Protein AF-A0A9P8TCY7-F1 (afdb_monomer_lite)

Foldseek 3Di:
DDWADDPPDPDTDDDDDDPDDPDDPDDDDFDDDFDDDFDDWDQDPVRDTDGTCCVVHVVVVVVVVVVSD

Sequence (69 aa):
TYVQPIPDTDRSNIYAYKGDSLSAKVLLTSHVDTVPGDFPYIAKAEGVIYGRGVNDAKGSVASQIIAAE

Organism: NCBI:txid460523

Radius of gyration: 14.66 Å; chains: 1; bounding box: 40×15×32 Å

Secondary structure (DSSP, 8-state):
-EEEEPTTSS-EEEE--SSS-S--SS---------SS----EE-TTS-EESTTIIIIIHHHHHHHHHH-

pLDDT: mean 94.48, std 3.72, range [83.56, 98.12]

InterPro domains:
  IPR001261 ArgE/DapE/ACY1/CPG2/YscS, conserved site [PS00758] (26-35)
  IPR002933 Peptidase M20 [PF01546] (27-68)
  IPR050072 Peptidase M20A family, bacterial cell wall biosynthesis [PTHR43808] (6-69)

Structure (mmCIF, N/CA/C/O backbone):
data_AF-A0A9P8TCY7-F1
#
_entry.id   AF-A0A9P8TCY7-F1
#
loop_
_atom_site.group_PDB
_atom_site.id
_atom_site.type_symbol
_atom_site.label_atom_id
_atom_site.label_alt_id
_atom_site.label_comp_id
_atom_site.label_asym_id
_atom_site.label_entity_id
_atom_site.label_seq_id
_atom_site.pdbx_PDB_ins_code
_atom_si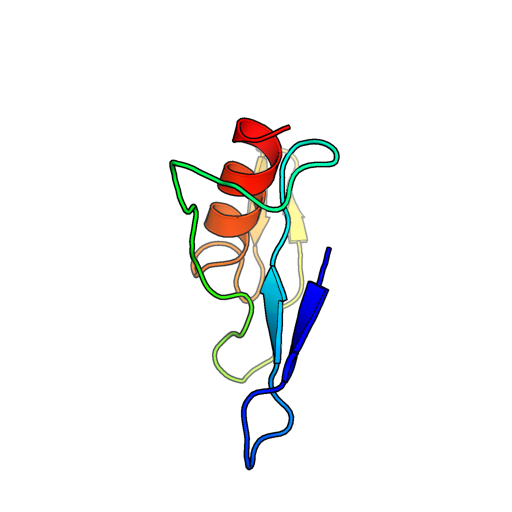te.Cartn_x
_atom_site.Cartn_y
_atom_site.Cartn_z
_atom_site.occupancy
_atom_site.B_iso_or_equiv
_atom_site.auth_seq_id
_atom_site.auth_comp_id
_atom_site.auth_asym_id
_atom_site.auth_atom_id
_atom_site.pdbx_PDB_model_num
ATOM 1 N N . THR A 1 1 ? -9.719 -5.891 8.867 1.00 86.38 1 THR A N 1
ATOM 2 C CA . THR A 1 1 ? -9.424 -5.221 7.583 1.00 86.38 1 THR A CA 1
ATOM 3 C C . THR A 1 1 ? -10.626 -5.316 6.669 1.00 86.38 1 THR A C 1
ATOM 5 O O . THR A 1 1 ? -11.298 -6.337 6.696 1.00 86.38 1 THR A O 1
ATOM 8 N N . TYR A 1 2 ? -10.901 -4.277 5.886 1.00 92.25 2 TYR A N 1
ATOM 9 C CA . TYR A 1 2 ? -11.970 -4.204 4.893 1.00 92.25 2 TYR A CA 1
ATOM 10 C C . TYR A 1 2 ? -11.381 -3.760 3.551 1.00 92.25 2 TYR A C 1
ATOM 12 O O . TYR A 1 2 ? -10.606 -2.806 3.508 1.00 92.25 2 TYR A O 1
ATOM 20 N N . VAL A 1 3 ? -11.730 -4.456 2.470 1.00 95.81 3 VAL A N 1
ATOM 21 C CA . VAL A 1 3 ? -11.312 -4.099 1.110 1.00 95.81 3 VAL A CA 1
ATOM 22 C C . VAL A 1 3 ? -12.457 -3.335 0.462 1.00 95.81 3 VAL A C 1
ATOM 24 O O . VAL A 1 3 ? -13.529 -3.893 0.241 1.00 95.81 3 VAL A O 1
ATOM 27 N N . GLN A 1 4 ? -12.240 -2.052 0.193 1.00 96.44 4 GLN A N 1
ATOM 28 C CA . GLN A 1 4 ? -13.224 -1.197 -0.455 1.00 96.44 4 GLN A CA 1
ATOM 29 C C . GLN A 1 4 ? -12.958 -1.1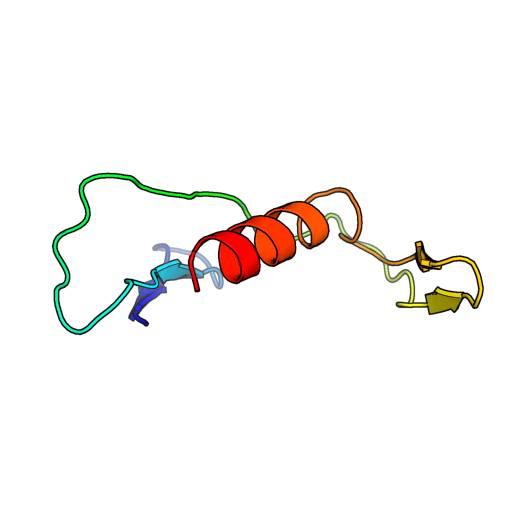85 -1.969 1.00 96.44 4 GLN A C 1
ATOM 31 O O . GLN A 1 4 ? -11.946 -0.612 -2.386 1.00 96.44 4 GLN A O 1
ATOM 36 N N . PRO A 1 5 ? -13.844 -1.757 -2.801 1.00 96.94 5 PRO A N 1
ATOM 37 C CA . PRO A 1 5 ? -13.710 -1.656 -4.249 1.00 96.94 5 PRO A CA 1
ATOM 38 C C . PRO A 1 5 ? -13.930 -0.211 -4.714 1.00 96.94 5 PRO A C 1
ATOM 40 O O . PRO A 1 5 ? -14.790 0.496 -4.179 1.00 96.94 5 PRO A O 1
ATOM 43 N N . ILE A 1 6 ? -13.167 0.222 -5.719 1.00 95.94 6 ILE A N 1
ATOM 44 C CA . ILE A 1 6 ? -13.384 1.505 -6.396 1.00 95.94 6 ILE A CA 1
ATOM 45 C C . ILE A 1 6 ? -14.245 1.235 -7.642 1.00 95.94 6 ILE A C 1
ATOM 47 O O . ILE A 1 6 ? -13.812 0.445 -8.487 1.00 95.94 6 ILE A O 1
ATOM 51 N N . PRO A 1 7 ? -15.440 1.854 -7.771 1.00 96.81 7 PRO A N 1
ATOM 52 C CA . PRO A 1 7 ? -16.316 1.655 -8.925 1.00 96.81 7 PRO A CA 1
ATOM 53 C C . PRO A 1 7 ? -15.585 1.865 -10.253 1.00 96.81 7 PRO A C 1
ATOM 55 O O . PRO A 1 7 ? -14.724 2.737 -10.354 1.00 96.81 7 PRO A O 1
ATOM 58 N N . ASP A 1 8 ? -15.938 1.060 -11.255 1.00 96.69 8 ASP A N 1
ATOM 59 C CA . ASP A 1 8 ? -15.420 1.150 -12.627 1.00 96.69 8 ASP A CA 1
ATOM 60 C C . ASP A 1 8 ? -13.893 0.967 -12.770 1.00 96.69 8 ASP A C 1
ATOM 62 O O . ASP A 1 8 ? -13.301 1.358 -13.776 1.00 96.69 8 ASP A O 1
ATOM 66 N N . THR A 1 9 ? -13.239 0.338 -11.786 1.00 96.31 9 THR A N 1
ATOM 67 C CA . THR A 1 9 ? -11.810 -0.013 -11.836 1.00 96.31 9 THR A CA 1
ATOM 68 C C . THR A 1 9 ? -11.555 -1.411 -11.270 1.00 96.31 9 THR A C 1
ATOM 70 O O . THR A 1 9 ? -12.393 -1.980 -10.574 1.00 96.31 9 THR A O 1
ATOM 73 N N . ASP A 1 10 ? -10.365 -1.952 -11.517 1.00 95.56 10 ASP A N 1
ATOM 74 C CA . ASP A 1 10 ? -9.839 -3.157 -10.864 1.00 95.56 10 ASP A CA 1
ATOM 75 C C . ASP A 1 10 ? -9.104 -2.849 -9.543 1.00 95.56 10 ASP A C 1
ATOM 77 O O . ASP A 1 10 ? -8.473 -3.724 -8.946 1.00 95.56 10 ASP A O 1
ATOM 81 N N . ARG A 1 11 ? -9.172 -1.598 -9.070 1.00 95.31 11 ARG A N 1
ATOM 82 C CA . ARG A 1 11 ? -8.453 -1.122 -7.888 1.00 95.31 11 ARG A CA 1
ATOM 83 C C . ARG A 1 11 ? -9.314 -1.217 -6.636 1.00 95.31 11 ARG A C 1
ATOM 85 O O . ARG A 1 11 ? -10.545 -1.205 -6.666 1.00 95.31 11 ARG A O 1
ATOM 92 N N . SER A 1 12 ? -8.652 -1.299 -5.489 1.00 97.12 12 SER A N 1
ATOM 93 C CA . SER A 1 12 ? -9.315 -1.311 -4.188 1.00 97.12 12 SER A CA 1
ATOM 94 C C . SER A 1 12 ? -8.476 -0.602 -3.138 1.00 97.12 12 SER A C 1
ATOM 96 O O . SER A 1 12 ? -7.250 -0.707 -3.139 1.00 97.12 12 SER A O 1
ATOM 98 N N . ASN A 1 13 ? -9.151 0.076 -2.214 1.00 97.12 13 ASN A N 1
ATOM 99 C CA . ASN A 1 13 ? -8.529 0.561 -0.990 1.00 97.12 13 ASN A CA 1
ATOM 100 C C . ASN A 1 13 ? -8.553 -0.540 0.072 1.00 97.12 13 ASN A C 1
ATOM 102 O O . ASN A 1 13 ? -9.437 -1.401 0.084 1.00 97.12 13 ASN A O 1
ATOM 106 N N . ILE A 1 14 ? -7.608 -0.477 1.006 1.00 95.75 14 ILE A N 1
ATOM 107 C CA . ILE A 1 14 ? -7.563 -1.357 2.172 1.00 95.75 14 ILE A CA 1
ATOM 108 C C . ILE A 1 14 ? -7.748 -0.491 3.415 1.00 95.75 14 ILE A C 1
ATOM 110 O O . ILE A 1 14 ? -6.918 0.366 3.706 1.00 95.75 14 ILE A O 1
ATOM 114 N N . TYR A 1 15 ? -8.820 -0.733 4.164 1.00 94.56 15 TYR A N 1
ATOM 115 C CA . TYR A 1 15 ? -9.053 -0.117 5.465 1.00 94.56 15 TYR A CA 1
ATOM 116 C C . TYR A 1 15 ? -8.716 -1.100 6.581 1.00 94.56 15 TYR A C 1
ATOM 118 O O . TYR A 1 15 ? -9.279 -2.194 6.676 1.00 94.56 15 TYR A O 1
ATOM 126 N N . ALA A 1 16 ? -7.789 -0.708 7.445 1.00 93.19 16 ALA A N 1
ATOM 127 C CA . ALA A 1 16 ? -7.419 -1.440 8.645 1.00 93.19 16 ALA A CA 1
ATOM 128 C C . ALA A 1 16 ? -7.692 -0.569 9.873 1.00 93.19 16 ALA A C 1
ATOM 130 O O . ALA A 1 16 ? -7.523 0.648 9.833 1.00 93.19 16 ALA A O 1
ATOM 131 N N . TYR A 1 17 ? -8.131 -1.207 10.954 1.00 92.81 17 TYR A N 1
ATOM 132 C CA . TYR A 1 17 ? -8.481 -0.558 12.211 1.00 92.81 17 TYR A CA 1
ATOM 133 C C . TYR A 1 17 ? -7.694 -1.228 13.333 1.00 92.81 17 TYR A C 1
ATOM 135 O O . TYR A 1 17 ? -7.475 -2.440 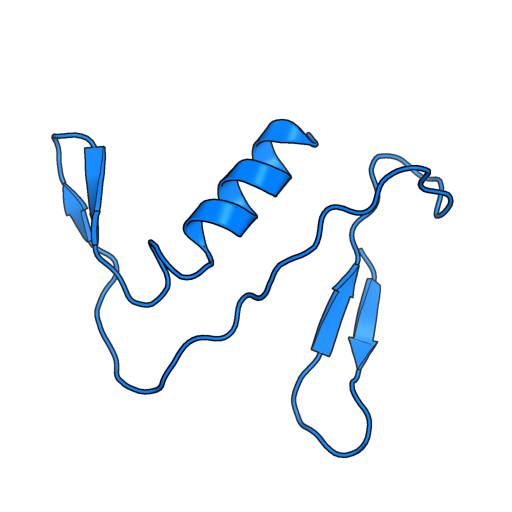13.292 1.00 92.81 17 TYR A O 1
ATOM 143 N N . LYS A 1 18 ? -7.261 -0.440 14.320 1.00 90.69 18 LYS A N 1
ATOM 144 C CA . LYS A 1 18 ? -6.629 -0.965 15.532 1.00 90.69 18 LYS A CA 1
ATOM 145 C C . LYS A 1 18 ? -7.720 -1.429 16.503 1.00 90.69 18 LYS A C 1
ATOM 147 O O . LYS A 1 18 ? -8.528 -0.614 16.946 1.00 90.69 18 LYS A O 1
ATOM 152 N N . GLY A 1 19 ? -7.707 -2.715 16.855 1.00 87.38 19 GLY A N 1
ATOM 153 C CA . GLY A 1 19 ? -8.723 -3.352 17.703 1.00 87.38 19 GLY A CA 1
ATOM 154 C C . GLY A 1 19 ? -10.019 -3.696 16.956 1.00 87.38 19 GLY A C 1
ATOM 155 O O . GLY A 1 19 ? -10.075 -3.643 15.730 1.00 87.38 19 GLY A O 1
ATOM 156 N N . ASP A 1 20 ? -11.068 -4.036 17.708 1.00 84.94 20 ASP A N 1
ATOM 157 C CA . ASP A 1 20 ? -12.330 -4.560 17.149 1.00 84.94 20 ASP A CA 1
ATOM 158 C C . ASP A 1 20 ? -13.330 -3.468 16.723 1.00 84.94 20 ASP A C 1
ATOM 160 O O . ASP A 1 20 ? -14.379 -3.751 16.144 1.00 84.94 20 ASP A O 1
ATOM 164 N N . SER A 1 21 ? -13.028 -2.200 17.017 1.00 85.25 21 SER A N 1
ATOM 165 C CA . SER A 1 21 ? -13.896 -1.066 16.695 1.00 85.25 21 SER A CA 1
ATOM 166 C C . SER A 1 21 ? -13.591 -0.504 15.309 1.00 85.25 21 SER A C 1
ATOM 168 O O . SER A 1 21 ? -12.452 -0.166 14.998 1.00 85.25 21 SER A O 1
ATOM 170 N N . LEU A 1 22 ? -14.638 -0.291 14.508 1.00 85.44 22 LEU A N 1
ATOM 171 C CA . LEU A 1 22 ? -14.555 0.438 13.234 1.00 85.44 22 LEU A CA 1
ATOM 172 C C . LEU A 1 22 ? -14.541 1.970 13.416 1.00 85.44 22 LEU A C 1
ATOM 174 O O . LEU A 1 22 ? -14.552 2.717 12.440 1.00 85.44 22 LEU A O 1
ATOM 178 N N . SER A 1 23 ? -14.544 2.457 14.659 1.00 88.12 23 SER A N 1
ATOM 179 C CA . SER A 1 23 ? -14.481 3.884 14.972 1.00 88.12 23 SER A CA 1
ATOM 180 C C . SER A 1 23 ? -13.036 4.313 15.216 1.00 88.12 23 SER A C 1
ATOM 182 O O . SER A 1 23 ? -12.414 3.893 16.192 1.00 88.12 23 SER A O 1
ATOM 184 N N . ALA A 1 24 ? -12.509 5.173 14.341 1.00 90.12 24 ALA A N 1
ATOM 185 C CA . ALA A 1 24 ? -11.164 5.730 14.441 1.00 90.12 24 ALA A CA 1
ATOM 186 C C . ALA A 1 24 ? -11.219 7.263 14.507 1.00 90.12 24 ALA A C 1
ATOM 188 O O . ALA A 1 24 ? -11.918 7.903 13.725 1.00 90.12 24 ALA A O 1
ATOM 189 N N . LYS A 1 25 ? -10.458 7.863 15.432 1.00 93.31 25 LYS A N 1
ATOM 190 C CA . LYS A 1 25 ? -10.316 9.331 15.537 1.00 93.31 25 LYS A CA 1
ATOM 191 C C . LYS A 1 25 ? -9.254 9.899 14.596 1.00 93.31 25 LYS A C 1
ATOM 193 O O . LYS A 1 25 ? -9.281 11.085 14.292 1.00 93.31 25 LYS A O 1
ATOM 198 N N . VAL A 1 26 ? -8.301 9.064 14.189 1.00 93.75 26 VAL A N 1
ATOM 199 C CA . VAL A 1 26 ? -7.172 9.429 13.331 1.00 93.75 26 VAL A CA 1
ATOM 200 C C . VAL A 1 26 ? -7.142 8.451 12.166 1.00 93.75 26 VAL A C 1
ATOM 202 O O . VAL A 1 26 ? -7.201 7.242 12.382 1.00 93.75 26 VAL A O 1
ATOM 205 N N . LEU A 1 27 ? -7.048 8.983 10.947 1.00 95.12 27 LEU A N 1
ATOM 206 C CA . LEU A 1 27 ? -6.865 8.208 9.726 1.00 95.12 27 LEU A CA 1
ATOM 207 C C . LEU A 1 27 ? -5.418 8.360 9.254 1.00 95.12 27 LEU A C 1
ATOM 209 O O . LEU A 1 27 ? -4.999 9.453 8.878 1.00 95.12 27 LEU A O 1
ATOM 213 N N . LEU A 1 28 ? -4.671 7.258 9.252 1.00 96.44 28 LEU A N 1
ATOM 214 C CA . LEU A 1 28 ? -3.405 7.159 8.531 1.00 96.44 28 LEU A CA 1
ATOM 215 C C . LEU A 1 28 ? -3.725 6.687 7.112 1.00 96.44 28 LEU A C 1
ATOM 217 O O . LEU A 1 28 ? -4.344 5.641 6.938 1.00 96.44 28 LEU A O 1
ATOM 221 N N . THR A 1 29 ? -3.356 7.477 6.106 1.00 97.12 29 THR A N 1
ATOM 222 C CA . THR A 1 29 ? -3.671 7.190 4.701 1.00 97.12 29 THR A CA 1
ATOM 223 C C . THR A 1 29 ? -2.440 7.348 3.820 1.00 97.12 29 THR A C 1
ATOM 225 O O . THR A 1 29 ? -1.590 8.208 4.061 1.00 97.12 29 THR A O 1
ATOM 228 N N . SER A 1 30 ? -2.348 6.500 2.800 1.00 98.00 30 SER A N 1
ATOM 229 C CA . SER A 1 30 ? -1.317 6.502 1.761 1.00 98.00 30 SER A CA 1
ATOM 230 C C . SER A 1 30 ? -1.786 5.604 0.600 1.00 98.00 30 SER A C 1
ATOM 232 O O . SER A 1 30 ? -2.946 5.188 0.580 1.00 98.00 30 SER A O 1
ATOM 234 N N . HIS A 1 31 ? -0.917 5.302 -0.362 1.00 97.31 31 HIS A N 1
ATOM 235 C CA . HIS A 1 31 ? -1.213 4.430 -1.498 1.00 97.31 31 HIS A CA 1
ATOM 236 C C . HIS A 1 31 ? -0.159 3.322 -1.639 1.00 97.31 31 HIS A C 1
ATOM 238 O O . HIS A 1 31 ? 0.977 3.448 -1.183 1.00 97.31 31 HIS A O 1
ATOM 244 N N . VAL A 1 32 ? -0.557 2.202 -2.245 1.00 96.19 32 VAL A N 1
ATOM 245 C CA . VAL A 1 32 ? 0.303 1.014 -2.430 1.00 96.19 32 VAL A CA 1
ATOM 246 C C . VAL A 1 32 ? 0.596 0.710 -3.896 1.00 96.19 32 VAL A C 1
ATOM 248 O O . VAL A 1 32 ? 1.479 -0.105 -4.187 1.00 96.19 32 VAL A O 1
ATOM 251 N N . ASP A 1 33 ? -0.135 1.344 -4.814 1.00 95.56 33 ASP A N 1
ATOM 252 C CA . ASP A 1 33 ? 0.157 1.291 -6.236 1.00 95.56 33 ASP A CA 1
ATOM 253 C C . ASP A 1 33 ? 1.423 2.090 -6.548 1.00 95.56 33 ASP A C 1
ATOM 255 O O . ASP A 1 33 ? 1.867 2.951 -5.788 1.00 95.56 33 ASP A O 1
ATOM 259 N N . THR A 1 34 ? 2.045 1.753 -7.670 1.00 96.81 34 THR A N 1
ATOM 260 C CA . THR A 1 34 ? 3.293 2.365 -8.112 1.00 96.81 34 THR A CA 1
ATOM 261 C C . THR A 1 34 ? 3.219 2.646 -9.600 1.00 96.81 34 THR A C 1
ATOM 263 O O . THR A 1 34 ? 2.438 2.025 -10.321 1.00 96.81 34 THR A O 1
ATOM 266 N N . VAL A 1 35 ? 4.097 3.521 -10.086 1.00 97.00 35 VAL A N 1
ATOM 267 C CA . VAL A 1 35 ? 4.295 3.690 -11.529 1.00 97.00 35 VAL A CA 1
ATOM 268 C C . VAL A 1 35 ? 4.684 2.364 -12.212 1.00 97.00 35 VAL A C 1
ATOM 270 O O . VAL A 1 35 ? 5.265 1.491 -11.553 1.00 97.00 35 VAL A O 1
ATOM 273 N N . PRO A 1 36 ? 4.407 2.209 -13.522 1.00 95.19 36 PRO A N 1
ATOM 274 C CA . PRO A 1 36 ? 4.815 1.034 -14.287 1.00 95.19 36 PRO A CA 1
ATOM 275 C C . PRO A 1 36 ? 6.332 0.794 -14.286 1.00 95.19 36 PRO A C 1
ATOM 277 O O . PRO A 1 36 ? 7.136 1.708 -14.089 1.00 95.19 36 PRO A O 1
ATOM 280 N N . GLY A 1 37 ? 6.717 -0.446 -14.586 1.00 94.00 37 GLY A N 1
ATOM 281 C CA . GLY A 1 37 ? 8.104 -0.867 -14.762 1.00 94.00 37 GLY A CA 1
ATOM 282 C C . GLY A 1 37 ? 8.647 -1.621 -13.554 1.00 94.00 37 GLY A C 1
ATOM 283 O O . GLY A 1 37 ? 8.675 -1.100 -12.431 1.00 94.00 37 GLY A O 1
ATOM 284 N N . ASP A 1 38 ? 9.140 -2.825 -13.818 1.00 91.69 38 ASP A N 1
ATOM 285 C CA . ASP A 1 38 ? 9.668 -3.714 -12.795 1.00 91.69 38 ASP A CA 1
ATOM 286 C C . ASP A 1 38 ? 11.044 -3.246 -12.327 1.00 91.69 38 ASP A C 1
ATOM 288 O O . ASP A 1 38 ? 11.975 -3.056 -13.109 1.00 91.69 38 ASP A O 1
ATOM 292 N N . PHE A 1 39 ? 11.172 -3.058 -11.017 1.00 95.38 39 PHE A N 1
ATOM 293 C CA . PHE A 1 39 ? 12.457 -2.863 -10.364 1.00 95.38 39 PHE A CA 1
ATOM 294 C C . PHE A 1 39 ? 12.479 -3.728 -9.100 1.00 95.38 39 PHE A C 1
ATOM 296 O O . PHE A 1 39 ? 11.616 -3.540 -8.231 1.00 95.38 39 PHE A O 1
ATOM 303 N N . PRO A 1 40 ? 13.404 -4.700 -9.012 1.00 95.81 40 PRO A N 1
ATOM 304 C CA . PRO A 1 40 ? 13.349 -5.749 -8.006 1.00 95.81 40 PRO A CA 1
ATOM 305 C C . PRO A 1 40 ? 13.553 -5.195 -6.599 1.00 95.81 40 PRO A C 1
ATOM 307 O O . PRO A 1 40 ? 14.247 -4.200 -6.393 1.00 95.81 40 PRO A O 1
ATOM 310 N N . TYR A 1 41 ? 12.968 -5.887 -5.624 1.00 95.19 41 TYR A N 1
ATOM 311 C CA . TYR A 1 41 ? 13.256 -5.647 -4.218 1.00 95.19 41 TYR A CA 1
ATOM 312 C C . TYR A 1 41 ? 14.650 -6.180 -3.873 1.00 95.19 41 TYR A C 1
ATOM 314 O O . TYR A 1 41 ? 14.944 -7.353 -4.098 1.00 95.19 41 TYR A O 1
ATOM 322 N N . ILE A 1 42 ? 15.505 -5.320 -3.325 1.00 96.94 42 ILE A N 1
ATOM 323 C CA . ILE A 1 42 ? 16.862 -5.658 -2.897 1.00 96.94 42 ILE A CA 1
ATOM 324 C C . ILE A 1 42 ? 17.096 -5.017 -1.532 1.00 96.94 42 ILE A C 1
ATOM 326 O O . ILE A 1 42 ? 17.080 -3.793 -1.416 1.00 96.94 42 ILE A O 1
ATOM 330 N N . ALA A 1 43 ? 17.369 -5.832 -0.517 1.00 95.50 43 ALA A N 1
ATOM 331 C CA . ALA A 1 43 ? 17.840 -5.369 0.783 1.00 95.50 43 ALA A CA 1
ATOM 332 C C . ALA A 1 43 ? 19.355 -5.595 0.883 1.00 95.50 43 ALA A C 1
ATOM 334 O O . ALA A 1 43 ? 19.829 -6.709 0.655 1.00 95.50 43 ALA A O 1
ATOM 335 N N . LYS A 1 44 ? 20.119 -4.543 1.188 1.00 94.88 44 LYS A N 1
ATOM 336 C CA . LYS A 1 44 ? 21.573 -4.616 1.404 1.00 94.88 44 LYS A CA 1
ATOM 337 C C . LYS A 1 44 ? 21.925 -4.616 2.894 1.00 94.88 44 LYS A C 1
ATOM 339 O O . LYS A 1 44 ? 21.109 -4.230 3.729 1.00 94.88 44 LYS A O 1
ATOM 344 N N . ALA A 1 45 ? 23.152 -5.035 3.214 1.00 83.56 45 ALA A N 1
ATOM 345 C CA . ALA A 1 45 ? 23.640 -5.187 4.587 1.00 83.56 45 ALA A CA 1
ATOM 346 C C . ALA A 1 45 ? 23.654 -3.866 5.382 1.00 83.56 45 ALA A C 1
ATOM 348 O O . ALA A 1 45 ? 23.510 -3.881 6.599 1.00 83.56 45 ALA A O 1
ATOM 349 N N . GLU A 1 46 ? 23.751 -2.721 4.703 1.00 91.44 46 GLU A N 1
ATOM 350 C CA . GLU A 1 46 ? 23.790 -1.387 5.315 1.00 91.44 46 GLU A CA 1
ATOM 351 C C . GLU A 1 46 ? 22.390 -0.794 5.573 1.00 91.44 46 GLU A C 1
ATOM 353 O O . GLU A 1 46 ? 22.246 0.412 5.761 1.00 91.44 46 GLU A O 1
ATOM 358 N N . GLY A 1 47 ? 21.334 -1.614 5.527 1.00 90.75 47 GLY A N 1
ATOM 359 C CA . GLY A 1 47 ? 19.953 -1.163 5.732 1.00 90.75 47 GLY A CA 1
ATOM 360 C C . GLY A 1 47 ? 19.367 -0.391 4.547 1.00 90.75 47 GLY A C 1
ATOM 361 O O . GLY A 1 47 ? 18.271 0.158 4.644 1.00 90.75 47 GLY A O 1
ATOM 362 N N . VAL A 1 48 ? 20.070 -0.358 3.411 1.00 95.56 48 VAL A N 1
ATOM 363 C CA . VAL A 1 48 ? 19.562 0.267 2.189 1.00 95.56 48 VAL A CA 1
ATOM 364 C C . VAL A 1 48 ? 18.659 -0.715 1.457 1.00 95.56 48 VAL A C 1
ATOM 366 O O . VAL A 1 48 ? 19.081 -1.808 1.069 1.00 95.56 48 VAL A O 1
ATOM 369 N N . ILE A 1 49 ? 17.417 -0.291 1.238 1.00 96.7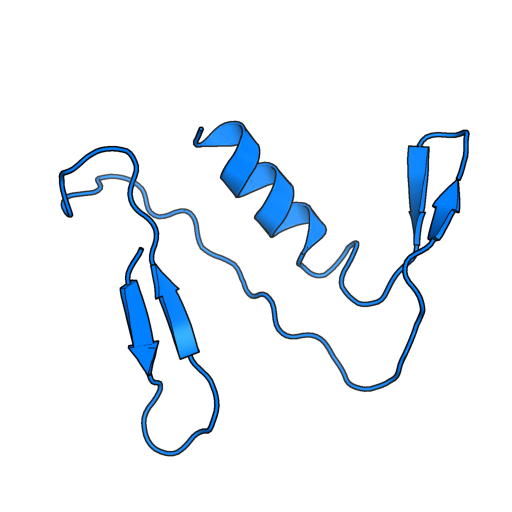5 49 ILE A N 1
ATOM 370 C CA . ILE A 1 49 ? 16.414 -1.042 0.493 1.00 96.75 49 ILE A CA 1
ATOM 371 C C . ILE A 1 49 ? 16.193 -0.355 -0.856 1.00 96.75 49 ILE A C 1
ATOM 373 O O . ILE A 1 49 ? 15.925 0.843 -0.930 1.00 96.75 49 ILE A O 1
ATOM 377 N N . TYR A 1 50 ? 16.285 -1.131 -1.927 1.00 96.56 50 TYR A N 1
ATOM 378 C CA . TYR A 1 50 ? 15.964 -0.731 -3.290 1.00 96.56 50 TYR A CA 1
ATOM 379 C C . TYR A 1 50 ? 14.726 -1.499 -3.741 1.00 96.56 50 TYR A C 1
ATOM 381 O O . TYR A 1 50 ? 14.529 -2.651 -3.361 1.00 96.56 50 TYR A O 1
ATOM 389 N N . GLY A 1 51 ? 13.881 -0.871 -4.546 1.00 96.56 51 GLY A N 1
ATOM 390 C CA . GLY A 1 51 ? 12.711 -1.535 -5.107 1.00 96.56 51 GLY A CA 1
ATOM 391 C C . GLY A 1 51 ? 11.660 -0.547 -5.573 1.00 96.56 51 GLY A C 1
ATOM 392 O O . GLY A 1 51 ? 11.597 0.595 -5.102 1.00 96.56 51 GLY A O 1
ATOM 393 N N . ARG A 1 52 ? 10.824 -0.983 -6.519 1.00 97.56 52 ARG A N 1
ATOM 394 C CA . ARG A 1 52 ? 9.679 -0.189 -6.962 1.00 97.56 52 ARG A CA 1
ATOM 395 C C . ARG A 1 52 ? 8.748 0.048 -5.775 1.00 97.56 52 ARG A C 1
ATOM 397 O O . ARG A 1 52 ? 8.248 -0.884 -5.149 1.00 97.56 52 ARG A O 1
ATOM 404 N N . GLY A 1 53 ? 8.518 1.3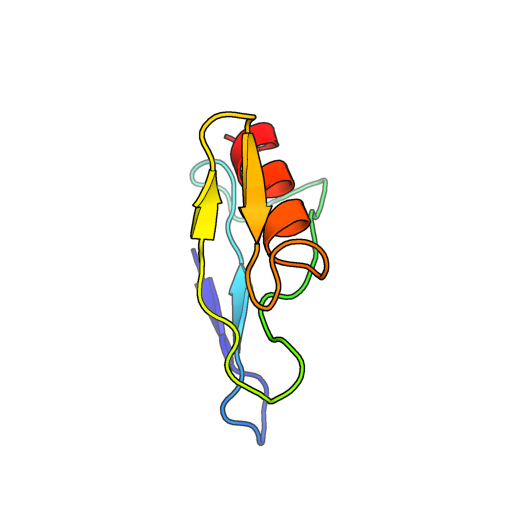19 -5.483 1.00 97.31 53 GLY A N 1
ATOM 405 C CA . GLY A 1 53 ? 7.644 1.740 -4.402 1.00 97.31 53 GLY A CA 1
ATOM 406 C C . GLY A 1 53 ? 8.281 1.790 -3.020 1.00 97.31 53 GLY A C 1
ATOM 407 O O . GLY A 1 53 ? 7.587 2.141 -2.078 1.00 97.31 53 GLY A O 1
ATOM 408 N N . VAL A 1 54 ? 9.575 1.480 -2.867 1.00 96.81 54 VAL A N 1
ATOM 409 C CA . VAL A 1 54 ? 10.236 1.520 -1.548 1.00 96.81 54 VAL A CA 1
ATOM 410 C C . VAL A 1 54 ? 10.192 2.923 -0.940 1.00 96.81 54 VAL A C 1
ATOM 412 O O . VAL A 1 54 ? 9.862 3.054 0.231 1.00 96.81 54 VAL A O 1
ATOM 415 N N . ASN A 1 55 ? 10.455 3.963 -1.734 1.00 95.94 55 ASN A N 1
ATOM 416 C CA . ASN A 1 55 ? 10.291 5.351 -1.295 1.00 95.94 55 ASN A CA 1
ATOM 417 C C . ASN A 1 55 ? 8.843 5.841 -1.465 1.00 95.94 55 ASN A C 1
ATOM 419 O O . ASN A 1 55 ? 8.258 6.353 -0.521 1.00 95.94 55 ASN A O 1
ATOM 423 N N . ASP A 1 56 ? 8.271 5.655 -2.660 1.00 97.19 56 ASP A N 1
ATOM 424 C CA . ASP A 1 56 ? 6.950 6.172 -3.043 1.00 97.19 56 ASP A CA 1
ATOM 425 C C . ASP A 1 56 ? 5.971 5.032 -3.399 1.00 97.19 56 ASP A C 1
ATOM 427 O O . ASP A 1 56 ? 6.002 4.512 -4.516 1.00 97.19 56 ASP A O 1
ATOM 431 N N . ALA A 1 57 ? 5.131 4.563 -2.473 1.00 97.94 57 ALA A N 1
ATOM 432 C CA . ALA A 1 57 ? 5.016 5.011 -1.073 1.00 97.94 57 ALA A CA 1
ATOM 433 C C . ALA A 1 57 ? 4.985 3.858 -0.057 1.00 97.94 57 ALA A C 1
ATOM 435 O O . ALA A 1 57 ? 4.638 4.039 1.112 1.00 97.94 57 ALA A O 1
ATOM 436 N N . LYS A 1 58 ? 5.384 2.650 -0.469 1.00 97.50 58 LYS A N 1
ATOM 437 C CA . LYS A 1 58 ? 5.295 1.435 0.355 1.00 97.50 58 LYS A CA 1
ATOM 438 C C . LYS A 1 58 ? 6.150 1.514 1.619 1.00 97.50 58 LYS A C 1
ATOM 440 O O . LYS A 1 58 ? 5.750 0.953 2.633 1.00 97.50 58 LYS A O 1
ATOM 445 N N . GLY A 1 59 ? 7.282 2.222 1.589 1.00 97.38 59 GLY A N 1
ATOM 446 C CA . GLY A 1 59 ? 8.073 2.492 2.792 1.00 97.38 59 GLY A CA 1
ATOM 447 C C . GLY A 1 59 ? 7.290 3.305 3.822 1.00 97.38 59 GLY A C 1
ATOM 448 O O . GLY A 1 59 ? 7.211 2.907 4.981 1.00 97.38 59 GLY A O 1
ATOM 449 N N . SER A 1 60 ? 6.627 4.384 3.392 1.00 98.12 60 SER A N 1
ATOM 450 C CA . SER A 1 60 ? 5.757 5.184 4.262 1.00 98.12 60 SER A CA 1
ATOM 451 C C . SER A 1 60 ? 4.571 4.379 4.796 1.00 98.12 60 SER A C 1
ATOM 453 O O . SER A 1 60 ? 4.277 4.465 5.986 1.00 98.12 60 SER A O 1
ATOM 455 N N . VAL A 1 61 ? 3.929 3.555 3.957 1.00 97.94 61 VAL A N 1
ATOM 456 C CA . VAL A 1 61 ? 2.856 2.635 4.381 1.00 97.94 61 VAL A CA 1
ATOM 457 C C . VAL A 1 61 ? 3.357 1.673 5.459 1.00 97.94 61 VAL A C 1
ATOM 459 O O . VAL A 1 61 ? 2.713 1.520 6.494 1.00 97.94 61 VAL A O 1
ATOM 462 N N . ALA A 1 62 ? 4.522 1.051 5.255 1.00 96.81 62 ALA A N 1
ATOM 463 C CA . ALA A 1 62 ? 5.105 0.134 6.230 1.00 96.81 62 ALA A CA 1
ATOM 464 C C . ALA A 1 62 ? 5.387 0.837 7.567 1.00 96.81 62 ALA A C 1
ATOM 46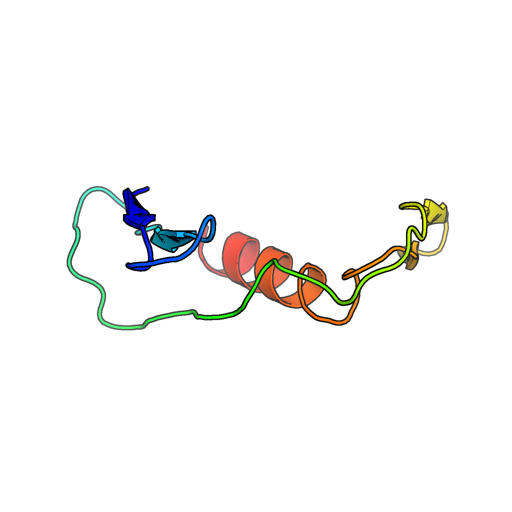6 O O . ALA A 1 62 ? 5.018 0.319 8.618 1.00 96.81 62 ALA A O 1
ATOM 467 N N . SER A 1 63 ? 5.964 2.043 7.541 1.00 97.56 63 SER A N 1
ATOM 468 C CA . SER A 1 63 ? 6.186 2.836 8.756 1.00 97.56 63 SER A CA 1
ATOM 469 C C . SER A 1 63 ? 4.884 3.189 9.476 1.00 97.56 63 SER A C 1
ATOM 471 O O . SER A 1 63 ? 4.833 3.097 10.699 1.00 97.56 63 SER A O 1
ATOM 473 N N . GLN A 1 64 ? 3.829 3.561 8.742 1.00 97.06 64 GLN A N 1
ATOM 474 C CA . GLN A 1 64 ? 2.511 3.838 9.325 1.00 97.06 64 GLN A CA 1
ATOM 475 C C . GLN A 1 64 ? 1.931 2.605 10.025 1.00 97.06 64 GLN A C 1
ATOM 477 O O . GLN A 1 64 ? 1.420 2.734 11.133 1.00 97.06 64 GLN A O 1
ATOM 482 N N . ILE A 1 65 ? 2.031 1.423 9.405 1.00 95.62 65 ILE A N 1
ATOM 483 C CA . ILE A 1 65 ? 1.537 0.164 9.981 1.00 95.62 65 ILE A CA 1
ATOM 484 C C . ILE A 1 65 ? 2.291 -0.166 11.273 1.00 95.62 65 ILE A C 1
ATOM 486 O O . ILE A 1 65 ? 1.650 -0.362 12.298 1.00 95.62 65 ILE A O 1
ATOM 490 N N . ILE A 1 66 ? 3.628 -0.153 11.248 1.00 96.75 66 ILE A N 1
ATOM 491 C CA . ILE A 1 66 ? 4.451 -0.465 12.430 1.00 96.75 66 ILE A CA 1
ATOM 492 C C . ILE A 1 66 ? 4.224 0.536 13.567 1.00 96.75 66 ILE A C 1
ATOM 494 O O . ILE A 1 66 ? 4.196 0.149 14.727 1.00 96.75 66 ILE A O 1
ATOM 498 N N . ALA A 1 67 ? 4.052 1.824 13.260 1.00 95.81 67 ALA A N 1
ATOM 499 C CA . ALA A 1 67 ? 3.773 2.829 14.283 1.00 95.81 67 ALA A CA 1
ATOM 500 C C . ALA A 1 67 ? 2.359 2.704 14.878 1.00 95.81 67 ALA A C 1
ATOM 502 O O . ALA A 1 67 ? 2.115 3.176 15.989 1.00 95.81 67 ALA A O 1
ATOM 503 N N . ALA A 1 68 ? 1.418 2.135 14.119 1.00 92.31 68 ALA A N 1
ATOM 504 C CA . ALA A 1 68 ? 0.037 1.954 14.541 1.00 92.31 68 ALA A CA 1
ATOM 505 C C . ALA A 1 68 ? -0.210 0.628 15.277 1.00 92.31 68 ALA A C 1
ATOM 507 O O . ALA A 1 68 ? -1.194 0.564 16.017 1.00 92.31 68 ALA A O 1
ATOM 508 N N . GLU A 1 69 ? 0.626 -0.399 15.098 1.00 84.12 69 GLU A N 1
ATOM 509 C CA . GLU A 1 69 ? 0.615 -1.648 15.889 1.00 84.12 69 GLU A CA 1
ATOM 510 C C . GLU A 1 69 ? 0.886 -1.374 17.378 1.00 84.12 69 GLU A C 1
ATOM 512 O O . GLU A 1 69 ? 0.071 -1.839 18.212 1.00 84.12 69 GLU A O 1
#